Protein AF-A0A4Q3T2T2-F1 (afdb_monomer)

Mean predicted aligned error: 7.27 Å

Solvent-accessible surface area (backbone atoms only — not comparable to full-atom values): 3820 Å² total; per-residue (Å²): 112,71,68,57,54,53,51,52,48,54,52,49,51,52,49,46,52,52,50,49,53,51,48,54,53,38,59,75,66,69,53,64,68,67,60,52,51,53,51,51,50,51,48,54,50,50,53,51,50,48,54,51,50,51,52,51,50,52,56,58,58,63,64,71,73,80,120

Foldseek 3Di:
DLVVLVVLLVVLVVVLVVLVVVLVVCVVVVHDVVVNVVSVVVNVVSVVVNVVSVVVNVVVVVVVPPD

Nearest PDB structures (foldseek):
  8cwy-assembly1_F  TM=9.579E-01  e=8.176E-01  synthetic construct
  8cwy-assembly1_B  TM=9.586E-01  e=9.982E-01  synthetic construct
  8cwy-assembly1_H  TM=9.587E-01  e=1.140E+00  synthetic construct
  8cwy-assembly1_L  TM=9.588E-01  e=1.392E+00  synthetic construct
  8cwy-assembly1_R  TM=9.583E-01  e=1.392E+00  synthetic construct

Sequence (67 aa):
MKVVFTILFFADTIALVVLTYLLLHLIDAGKSGTTIIEITGGMLLSIFLMILFVYRYLKTSGSSGRK

pLDDT: mean 80.77, std 12.09, range [41.97, 91.31]

Radius of gyration: 16.07 Å; Cα contacts (8 Å, |Δi|>4): 26; chains: 1; bounding box: 35×15×47 Å

Secondary structure (DSSP, 8-state):
-HHHHHHHHHHHHHHHHHHHHHHHHHHHTT--HHHHHHHHHHHHHHHHHHHHHHHHHHHHHHGGG--

Structure (mmCIF, N/CA/C/O backbone):
data_AF-A0A4Q3T2T2-F1
#
_entry.id   AF-A0A4Q3T2T2-F1
#
loop_
_atom_site.group_PDB
_atom_site.id
_atom_site.type_symbol
_atom_site.label_atom_id
_atom_site.label_alt_id
_atom_site.label_comp_id
_atom_site.label_asym_id
_atom_site.label_entity_id
_atom_site.label_seq_id
_atom_site.pdbx_PDB_ins_code
_atom_site.Cartn_x
_atom_site.Cartn_y
_atom_site.Cartn_z
_atom_site.occupancy
_atom_site.B_iso_or_equiv
_atom_site.auth_seq_id
_atom_site.auth_comp_id
_atom_site.auth_asym_id
_atom_site.auth_atom_id
_atom_site.pdbx_PDB_model_num
ATOM 1 N N . MET A 1 1 ? -21.285 -0.206 10.620 1.00 61.19 1 MET A N 1
ATOM 2 C CA . MET A 1 1 ? -19.972 0.485 10.555 1.00 61.19 1 MET A CA 1
ATOM 3 C C . MET A 1 1 ? -18.791 -0.479 10.480 1.00 61.19 1 MET A C 1
ATOM 5 O O . MET A 1 1 ? -18.021 -0.350 9.545 1.00 61.19 1 MET A O 1
ATOM 9 N N . LYS A 1 2 ? -18.652 -1.464 11.385 1.00 66.00 2 LYS A N 1
ATOM 10 C CA . LYS A 1 2 ? -17.523 -2.425 11.376 1.00 66.00 2 LYS A CA 1
ATOM 11 C C . LYS A 1 2 ? -17.342 -3.169 10.041 1.00 66.00 2 LYS A C 1
ATOM 13 O O . LYS A 1 2 ? -16.247 -3.149 9.505 1.00 66.00 2 LYS A O 1
ATOM 18 N N . VAL A 1 3 ? -18.429 -3.692 9.465 1.00 76.75 3 VAL A N 1
ATOM 19 C CA . VAL A 1 3 ? -18.421 -4.407 8.169 1.00 76.75 3 VAL A CA 1
ATOM 20 C C . VAL A 1 3 ? -17.875 -3.549 7.022 1.00 76.75 3 VAL A C 1
ATOM 22 O O . VAL A 1 3 ? -17.117 -4.044 6.199 1.00 76.75 3 VAL A O 1
ATOM 25 N N . VAL A 1 4 ? -18.194 -2.250 6.995 1.00 79.75 4 VAL A N 1
ATOM 26 C CA . VAL A 1 4 ? -17.709 -1.328 5.953 1.00 79.75 4 VAL A CA 1
ATOM 27 C C . VAL A 1 4 ? -16.189 -1.170 6.036 1.00 79.75 4 VAL A C 1
ATOM 29 O O . VAL A 1 4 ? -15.519 -1.234 5.014 1.00 79.75 4 VAL A O 1
ATOM 32 N N . PHE A 1 5 ? -15.629 -1.044 7.245 1.00 76.69 5 PHE A N 1
ATOM 33 C CA . PHE A 1 5 ? -14.175 -0.992 7.438 1.00 76.69 5 PHE A CA 1
ATOM 34 C C . PHE A 1 5 ? -13.491 -2.309 7.074 1.00 76.69 5 PHE A C 1
ATOM 36 O O . PHE A 1 5 ? -12.407 -2.287 6.505 1.00 76.69 5 PHE A O 1
ATOM 43 N N . THR A 1 6 ? -14.122 -3.448 7.364 1.00 79.56 6 THR A N 1
ATOM 44 C CA . THR A 1 6 ? -13.594 -4.762 6.981 1.00 79.56 6 THR A CA 1
ATOM 45 C C . THR A 1 6 ? -13.552 -4.920 5.460 1.00 79.56 6 THR A C 1
ATOM 47 O O . THR A 1 6 ? -12.531 -5.330 4.923 1.00 79.56 6 THR A O 1
ATOM 50 N N . ILE A 1 7 ? -14.620 -4.536 4.753 1.00 86.31 7 ILE A N 1
ATOM 51 C CA . ILE A 1 7 ? -14.666 -4.576 3.282 1.00 86.31 7 ILE A CA 1
ATOM 52 C C . ILE A 1 7 ? -13.630 -3.618 2.679 1.00 86.31 7 ILE A C 1
ATOM 54 O O . ILE A 1 7 ? -12.902 -4.013 1.773 1.00 86.31 7 ILE A O 1
ATOM 58 N N . LEU A 1 8 ? -13.518 -2.391 3.204 1.00 83.75 8 LEU A N 1
ATOM 59 C CA . LEU A 1 8 ? -12.512 -1.417 2.761 1.00 83.75 8 LEU A CA 1
ATOM 60 C C . LEU A 1 8 ? -11.083 -1.928 2.977 1.00 83.75 8 LEU A C 1
ATOM 62 O O . LEU A 1 8 ? -10.245 -1.755 2.103 1.00 83.75 8 LEU A O 1
ATOM 66 N N . PHE A 1 9 ? -10.817 -2.601 4.099 1.00 83.19 9 PHE A N 1
ATOM 67 C CA . PHE A 1 9 ? -9.515 -3.202 4.386 1.00 83.19 9 PHE A CA 1
ATOM 68 C C . PHE A 1 9 ? -9.151 -4.303 3.381 1.00 83.19 9 PHE A C 1
ATOM 70 O O . PHE A 1 9 ? -8.044 -4.313 2.847 1.00 83.19 9 PHE A O 1
ATOM 77 N N . PHE A 1 10 ? -10.086 -5.209 3.076 1.00 86.31 10 PHE A N 1
ATOM 78 C CA . PHE A 1 10 ? -9.855 -6.243 2.065 1.00 86.31 10 PHE A CA 1
ATOM 79 C C . PHE A 1 10 ? -9.678 -5.652 0.663 1.00 86.31 10 PHE A C 1
ATOM 81 O O . PHE A 1 10 ? -8.791 -6.088 -0.066 1.00 86.31 10 PHE A O 1
ATOM 88 N N . ALA A 1 11 ? -10.473 -4.644 0.298 1.00 88.00 11 ALA A N 1
ATOM 89 C CA . ALA A 1 11 ? -10.339 -3.961 -0.986 1.00 88.00 11 ALA A CA 1
ATOM 90 C C . ALA A 1 11 ? -8.971 -3.270 -1.129 1.00 88.00 11 ALA A C 1
ATOM 92 O O . ALA A 1 11 ? -8.320 -3.421 -2.161 1.00 88.00 11 ALA A O 1
ATOM 93 N N . ASP A 1 12 ? -8.510 -2.577 -0.084 1.00 86.38 12 ASP A N 1
ATOM 94 C CA . ASP A 1 12 ? -7.195 -1.924 -0.048 1.00 86.38 12 ASP A CA 1
ATOM 95 C C . ASP A 1 12 ? -6.051 -2.950 -0.124 1.00 86.38 12 ASP A C 1
ATOM 97 O O . ASP A 1 12 ? -5.107 -2.786 -0.893 1.00 86.38 12 ASP A O 1
ATOM 101 N N . THR A 1 13 ? -6.197 -4.088 0.562 1.00 86.50 13 THR A N 1
ATOM 102 C CA . THR A 1 13 ? -5.227 -5.192 0.493 1.00 86.50 13 THR A CA 1
ATOM 103 C C . THR A 1 13 ? -5.118 -5.758 -0.928 1.00 86.50 13 THR A C 1
ATOM 105 O O . THR A 1 13 ? -4.015 -5.993 -1.419 1.00 86.50 13 THR A O 1
ATOM 108 N N . ILE A 1 14 ? -6.246 -5.952 -1.621 1.0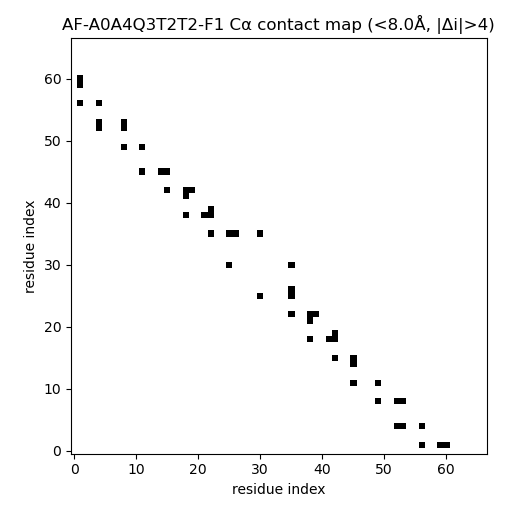0 90.50 14 ILE A N 1
ATOM 109 C CA . ILE A 1 14 ? -6.250 -6.408 -3.020 1.00 90.50 14 ILE A CA 1
ATOM 110 C C . ILE A 1 14 ? -5.586 -5.362 -3.923 1.00 90.50 14 ILE A C 1
ATOM 112 O O . ILE A 1 14 ? -4.774 -5.722 -4.775 1.00 90.50 14 ILE A O 1
ATOM 116 N N . ALA A 1 15 ? -5.880 -4.075 -3.719 1.00 87.94 15 ALA A N 1
ATOM 117 C CA . ALA A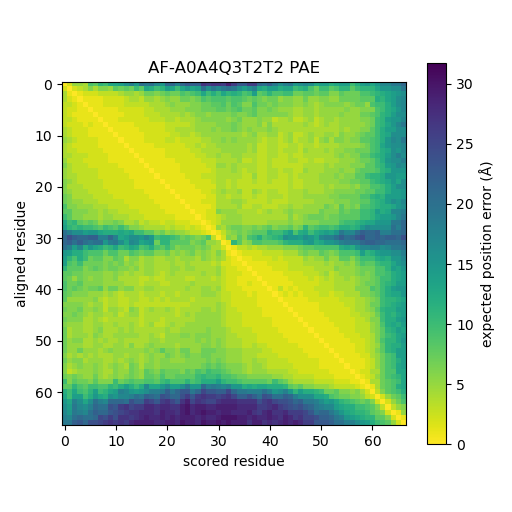 1 15 ? -5.249 -2.994 -4.471 1.00 87.94 15 ALA A CA 1
ATOM 118 C C . ALA A 1 15 ? -3.722 -2.981 -4.280 1.00 87.94 15 ALA A 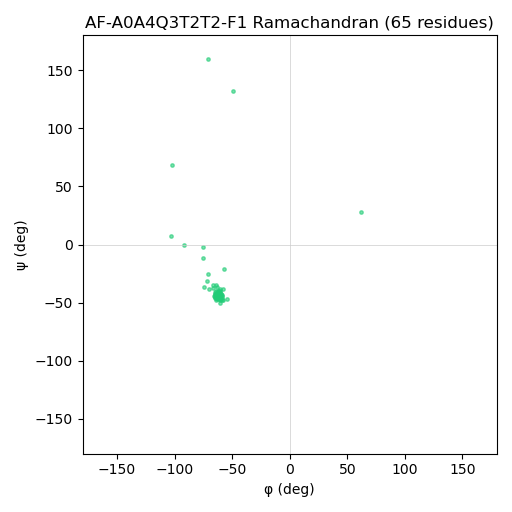C 1
ATOM 120 O O . ALA A 1 15 ? -2.989 -2.871 -5.261 1.00 87.94 15 ALA A O 1
ATOM 121 N N . LEU A 1 16 ? -3.234 -3.185 -3.052 1.00 89.69 16 LEU A N 1
ATOM 122 C CA . LEU A 1 16 ? -1.807 -3.315 -2.743 1.00 89.69 16 LEU A CA 1
ATOM 123 C C . LEU A 1 16 ? -1.156 -4.494 -3.468 1.00 89.69 16 LEU A C 1
ATOM 125 O O . LEU A 1 16 ? -0.076 -4.336 -4.038 1.00 89.69 16 LEU A O 1
ATOM 129 N N . VAL A 1 17 ? -1.809 -5.658 -3.499 1.00 90.75 17 VAL A N 1
ATOM 130 C CA . VAL A 1 17 ? -1.307 -6.829 -4.236 1.00 90.75 17 VAL A CA 1
ATOM 131 C C . VAL A 1 17 ? -1.199 -6.525 -5.732 1.00 90.75 17 VAL A C 1
ATOM 133 O O . VAL A 1 17 ? -0.165 -6.804 -6.339 1.00 90.75 17 VAL A O 1
ATOM 136 N N . VAL A 1 18 ? -2.221 -5.896 -6.322 1.00 90.31 18 VAL A N 1
ATOM 137 C CA . VAL A 1 18 ? -2.216 -5.513 -7.744 1.00 90.31 18 VAL A CA 1
ATOM 138 C C . VAL A 1 18 ? -1.124 -4.483 -8.040 1.00 90.31 18 VAL A C 1
ATOM 140 O O . VAL A 1 18 ? -0.369 -4.655 -8.995 1.00 90.31 18 VAL A O 1
ATOM 143 N N . LEU A 1 19 ? -0.986 -3.446 -7.211 1.00 88.00 19 LEU A N 1
ATOM 144 C CA . LEU A 1 19 ? 0.076 -2.444 -7.346 1.00 88.00 19 LEU A CA 1
ATOM 145 C C . LEU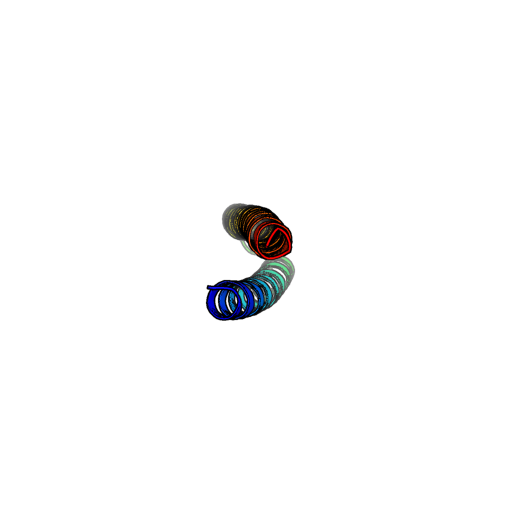 A 1 19 ? 1.466 -3.077 -7.223 1.00 88.00 19 LEU A C 1
ATOM 147 O O . LEU A 1 19 ? 2.370 -2.704 -7.963 1.00 88.00 19 LEU A O 1
ATOM 151 N N . THR A 1 20 ? 1.635 -4.062 -6.336 1.00 89.69 20 THR A N 1
ATOM 152 C CA . THR A 1 20 ? 2.901 -4.796 -6.156 1.00 89.69 20 THR A CA 1
ATOM 153 C C . THR A 1 20 ? 3.253 -5.616 -7.379 1.00 89.69 20 THR A C 1
ATOM 155 O O . THR A 1 20 ? 4.388 -5.568 -7.849 1.00 89.69 20 THR A O 1
ATOM 158 N N . TYR A 1 21 ? 2.271 -6.317 -7.937 1.00 90.25 21 TYR A N 1
ATOM 159 C CA . TYR A 1 21 ? 2.448 -7.044 -9.183 1.00 90.25 21 TYR A CA 1
ATOM 160 C C . TYR A 1 21 ? 2.824 -6.109 -10.342 1.00 90.25 21 TYR A C 1
ATOM 162 O O . TYR A 1 21 ? 3.775 -6.384 -11.070 1.00 90.25 21 TYR A O 1
ATOM 170 N N . LEU A 1 22 ? 2.126 -4.976 -10.48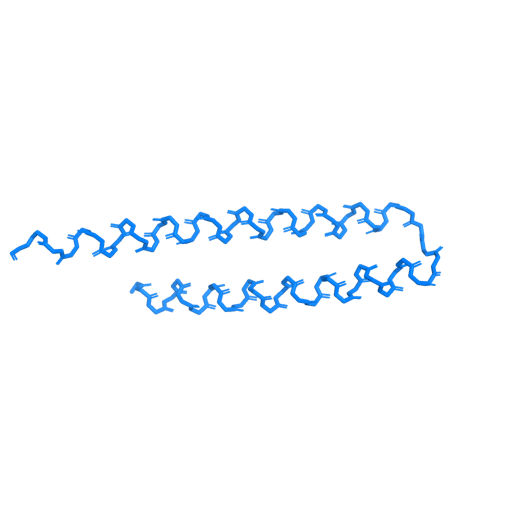4 1.00 86.81 22 LEU A N 1
ATOM 171 C CA . LEU A 1 22 ? 2.430 -3.983 -11.516 1.00 86.81 22 LEU A CA 1
ATOM 172 C C . LEU A 1 22 ? 3.826 -3.384 -11.340 1.00 86.81 22 LEU A C 1
ATOM 174 O O . LEU A 1 22 ? 4.530 -3.213 -12.331 1.00 86.81 22 LEU A O 1
ATOM 178 N N . LEU A 1 23 ? 4.239 -3.096 -10.104 1.00 87.62 23 LEU A N 1
ATOM 179 C CA . LEU A 1 23 ? 5.573 -2.584 -9.805 1.00 87.62 23 LEU A CA 1
ATOM 180 C C . LEU A 1 23 ? 6.656 -3.574 -10.247 1.00 87.62 23 LEU A C 1
ATOM 182 O O . LEU A 1 23 ? 7.565 -3.189 -10.977 1.00 87.62 23 LEU A O 1
ATOM 186 N N . LEU A 1 24 ? 6.528 -4.844 -9.850 1.00 88.00 24 LEU A N 1
ATOM 187 C CA . LEU A 1 24 ? 7.459 -5.909 -10.236 1.00 88.00 24 LEU A CA 1
ATOM 188 C C . LEU A 1 24 ? 7.517 -6.068 -11.757 1.00 88.00 24 LEU A C 1
ATOM 190 O O . LEU A 1 24 ? 8.597 -6.066 -12.337 1.00 88.00 24 LEU A O 1
ATOM 194 N N . HIS A 1 25 ? 6.356 -6.100 -12.412 1.00 87.88 25 HIS A N 1
ATOM 195 C CA . HIS A 1 25 ? 6.280 -6.208 -13.865 1.00 87.88 25 HIS A CA 1
ATOM 196 C C . HIS A 1 25 ? 6.916 -5.006 -14.581 1.00 87.88 25 HIS A C 1
ATOM 198 O O . HIS A 1 25 ? 7.550 -5.168 -15.622 1.00 87.88 25 HIS A O 1
ATOM 204 N N . LEU A 1 26 ? 6.777 -3.793 -14.036 1.00 86.62 26 LEU A N 1
ATOM 205 C CA . LEU A 1 26 ? 7.414 -2.599 -14.595 1.00 86.62 26 LEU A CA 1
ATOM 206 C C . LEU A 1 26 ? 8.932 -2.599 -14.425 1.00 86.62 26 LEU A C 1
ATOM 208 O O . LEU A 1 26 ? 9.635 -2.141 -15.329 1.00 86.62 26 LEU A O 1
ATOM 212 N N . ILE A 1 27 ? 9.415 -3.084 -13.282 1.00 84.44 27 ILE A N 1
ATOM 213 C CA . ILE A 1 27 ? 10.844 -3.229 -13.006 1.00 84.44 27 ILE A CA 1
ATOM 214 C C . ILE A 1 27 ? 11.450 -4.244 -13.982 1.00 84.44 27 ILE A C 1
ATOM 216 O O . ILE A 1 27 ? 12.440 -3.926 -14.638 1.00 84.44 27 ILE A O 1
ATOM 220 N N . ASP A 1 28 ? 10.809 -5.403 -14.159 1.00 85.25 28 ASP A N 1
ATOM 221 C CA . ASP A 1 28 ? 11.258 -6.440 -15.098 1.00 85.25 28 ASP A CA 1
ATOM 222 C C . ASP A 1 28 ? 11.218 -5.968 -16.560 1.00 85.25 28 ASP A C 1
ATOM 224 O O . ASP A 1 28 ? 12.089 -6.312 -17.357 1.00 85.25 28 ASP A O 1
ATOM 228 N N . ALA A 1 29 ? 10.239 -5.134 -16.923 1.00 86.00 29 ALA A N 1
ATOM 229 C CA . ALA A 1 29 ? 10.128 -4.553 -18.260 1.00 86.00 29 ALA A CA 1
ATOM 230 C C . ALA A 1 29 ? 11.135 -3.414 -18.534 1.00 86.00 29 ALA A C 1
ATOM 232 O O . ALA A 1 29 ? 11.121 -2.848 -19.629 1.00 86.00 29 ALA A O 1
ATOM 233 N N . GLY A 1 30 ? 11.972 -3.033 -17.559 1.00 82.06 30 GLY A N 1
ATOM 234 C CA . GLY A 1 30 ? 12.945 -1.944 -17.701 1.00 82.06 30 GLY A CA 1
ATOM 235 C C . GLY A 1 30 ? 12.300 -0.578 -17.964 1.00 82.06 30 GLY A C 1
ATOM 236 O O . GLY A 1 30 ? 12.883 0.271 -18.641 1.00 82.06 30 GLY A O 1
ATOM 237 N N . LYS A 1 31 ? 11.064 -0.369 -17.490 1.00 76.25 31 LYS A N 1
ATOM 238 C CA . LYS A 1 31 ? 10.291 0.851 -17.755 1.00 76.25 31 LYS A CA 1
ATOM 239 C C . LYS A 1 31 ? 10.853 2.072 -17.012 1.00 76.25 31 LYS A C 1
ATOM 241 O O . LYS A 1 31 ? 11.562 1.954 -16.018 1.00 76.25 31 LYS A O 1
ATOM 246 N N . 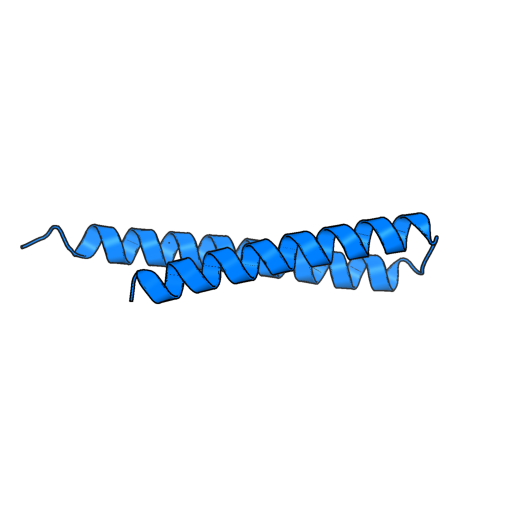SER A 1 32 ? 10.499 3.264 -17.503 1.00 74.56 32 SER A N 1
ATOM 247 C CA . SER A 1 32 ? 10.936 4.559 -16.957 1.00 74.56 32 SER A CA 1
ATOM 248 C C . SER A 1 32 ? 10.737 4.658 -15.439 1.00 74.56 32 SER A C 1
ATOM 250 O O . SER A 1 32 ? 9.642 4.408 -14.929 1.00 74.56 32 SER A O 1
ATOM 252 N N . GLY A 1 33 ? 11.776 5.112 -14.729 1.00 77.75 33 GLY A N 1
ATOM 253 C CA . GLY A 1 33 ? 11.766 5.288 -13.272 1.00 77.75 33 GLY A CA 1
ATOM 254 C C . GLY A 1 33 ? 10.661 6.217 -12.756 1.00 77.75 33 GLY A C 1
ATOM 255 O O . GLY A 1 33 ? 10.240 6.091 -11.611 1.00 77.75 33 GLY A O 1
ATOM 256 N N . THR A 1 34 ? 10.118 7.093 -13.606 1.00 82.81 34 THR A N 1
ATOM 257 C CA . THR A 1 34 ? 8.964 7.940 -13.270 1.00 82.81 34 THR A CA 1
ATOM 258 C C . THR A 1 34 ? 7.711 7.125 -12.945 1.00 82.81 34 THR A C 1
ATOM 260 O O . THR A 1 34 ? 7.058 7.393 -11.942 1.00 82.81 34 THR A O 1
ATOM 263 N N . THR A 1 35 ? 7.407 6.079 -13.719 1.00 81.94 35 THR A N 1
ATOM 264 C CA . THR A 1 35 ? 6.224 5.235 -13.474 1.00 81.94 35 THR A CA 1
ATOM 265 C C . THR A 1 35 ? 6.403 4.358 -12.231 1.00 81.94 35 THR A C 1
ATOM 267 O O . THR A 1 35 ? 5.447 4.091 -11.510 1.00 81.94 35 THR A O 1
ATOM 270 N N . ILE A 1 36 ? 7.642 3.958 -11.930 1.00 84.12 36 ILE A N 1
ATOM 271 C CA . ILE A 1 36 ? 7.988 3.246 -10.690 1.00 84.12 36 ILE A CA 1
ATOM 272 C C . ILE A 1 36 ? 7.717 4.144 -9.473 1.00 84.12 36 ILE A C 1
ATOM 274 O O . ILE A 1 36 ? 7.119 3.688 -8.498 1.00 84.12 36 ILE A O 1
ATOM 278 N N . ILE A 1 37 ? 8.100 5.424 -9.535 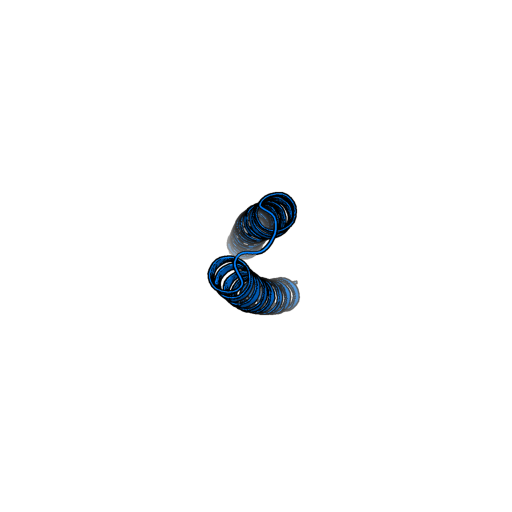1.00 87.31 37 ILE A 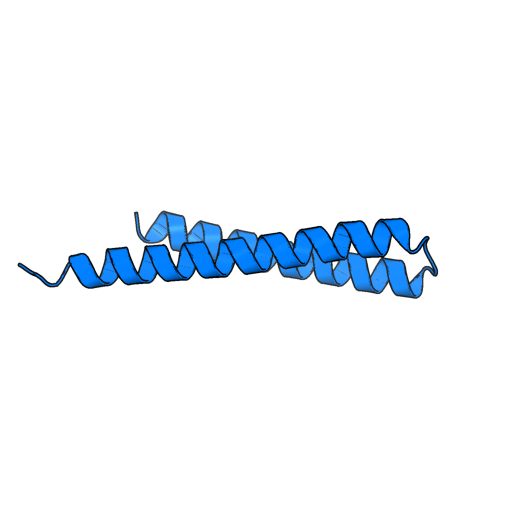N 1
ATOM 279 C CA . ILE A 1 37 ? 7.864 6.399 -8.458 1.00 87.31 37 ILE A CA 1
ATOM 280 C C . ILE A 1 37 ? 6.364 6.630 -8.237 1.00 87.31 37 ILE A C 1
ATOM 282 O O . ILE A 1 37 ? 5.922 6.638 -7.090 1.00 87.31 37 ILE A O 1
ATOM 286 N N . GLU A 1 38 ? 5.571 6.764 -9.303 1.00 86.69 38 GLU A N 1
ATOM 287 C CA . GLU A 1 38 ? 4.111 6.923 -9.202 1.00 86.69 38 GLU A CA 1
ATOM 288 C C . GLU A 1 38 ? 3.446 5.717 -8.523 1.00 86.69 38 GLU A C 1
ATOM 290 O O . GLU A 1 38 ? 2.666 5.887 -7.583 1.00 86.69 38 GLU A O 1
ATOM 295 N N . ILE A 1 39 ? 3.798 4.495 -8.940 1.00 87.06 39 ILE A N 1
ATOM 296 C CA . ILE A 1 39 ? 3.258 3.265 -8.340 1.00 87.06 39 ILE A CA 1
ATOM 297 C C . ILE A 1 39 ? 3.692 3.143 -6.876 1.00 87.06 39 ILE A C 1
ATOM 299 O O . ILE A 1 39 ? 2.868 2.844 -6.011 1.00 87.06 39 ILE A O 1
ATOM 303 N N . THR A 1 40 ? 4.959 3.435 -6.575 1.00 88.56 40 THR A N 1
ATOM 304 C CA . THR A 1 40 ? 5.486 3.422 -5.201 1.00 88.56 40 THR A CA 1
ATOM 305 C C . THR A 1 40 ? 4.764 4.447 -4.321 1.00 88.56 40 THR A C 1
ATOM 307 O O . THR A 1 40 ? 4.400 4.147 -3.185 1.00 88.56 40 THR A O 1
ATOM 310 N N . GLY A 1 41 ? 4.487 5.644 -4.846 1.00 89.44 41 GLY A N 1
ATOM 311 C CA . GLY A 1 41 ? 3.695 6.661 -4.154 1.00 89.44 41 GLY A CA 1
ATOM 312 C C . GLY A 1 41 ? 2.269 6.190 -3.856 1.00 89.44 41 GLY A C 1
ATOM 313 O O . GLY A 1 41 ? 1.783 6.363 -2.736 1.00 89.44 41 GLY A O 1
ATOM 314 N N . GLY A 1 42 ? 1.626 5.521 -4.819 1.00 87.44 42 GLY A N 1
ATOM 315 C CA . GLY A 1 42 ? 0.313 4.898 -4.638 1.00 87.44 42 GLY A CA 1
ATOM 316 C C . GLY A 1 42 ? 0.304 3.820 -3.549 1.00 87.44 42 GLY A C 1
ATOM 317 O O . GLY A 1 42 ? -0.605 3.790 -2.720 1.00 87.44 42 GLY A O 1
ATOM 318 N N . MET A 1 43 ? 1.347 2.988 -3.483 1.00 89.44 43 MET A N 1
ATOM 319 C CA . MET A 1 43 ? 1.498 1.987 -2.420 1.00 89.44 43 MET A CA 1
ATOM 320 C C . MET A 1 43 ? 1.601 2.616 -1.034 1.00 89.44 43 MET A C 1
ATOM 322 O O . MET A 1 43 ? 0.918 2.179 -0.109 1.00 89.44 43 MET A O 1
ATOM 326 N N . LEU A 1 44 ? 2.433 3.651 -0.882 1.00 91.31 44 LEU A N 1
ATOM 327 C CA . LEU A 1 44 ? 2.604 4.342 0.398 1.00 91.31 44 LEU A CA 1
ATOM 328 C C . LEU A 1 44 ? 1.290 4.968 0.876 1.00 91.31 44 LEU A C 1
ATOM 330 O O . LEU A 1 44 ? 0.961 4.882 2.061 1.00 91.31 44 LEU A O 1
ATOM 334 N N . LEU A 1 45 ? 0.516 5.548 -0.044 1.00 89.12 45 LEU A N 1
ATOM 335 C CA . LEU A 1 45 ? -0.802 6.094 0.265 1.00 89.12 45 LEU A CA 1
ATOM 336 C C . LEU A 1 45 ? -1.784 5.000 0.713 1.00 89.12 45 LEU A C 1
ATOM 338 O O . LEU A 1 45 ? -2.493 5.196 1.698 1.00 89.12 45 LEU A O 1
ATOM 342 N N . SER A 1 46 ? -1.794 3.848 0.037 1.00 87.88 46 SER A N 1
ATOM 343 C CA . SER A 1 46 ? -2.632 2.697 0.407 1.00 87.88 46 SER A CA 1
ATOM 344 C C . SER A 1 46 ? -2.287 2.197 1.815 1.00 87.88 46 SER A C 1
ATOM 346 O O . SER A 1 46 ? -3.159 2.095 2.673 1.00 87.88 46 SER A O 1
ATOM 348 N N . ILE A 1 47 ? -0.993 2.034 2.123 1.00 88.44 47 ILE A N 1
ATOM 349 C CA . ILE A 1 47 ? -0.523 1.648 3.466 1.00 88.44 47 ILE A CA 1
ATOM 350 C C . ILE A 1 47 ? -0.976 2.666 4.521 1.00 88.44 47 ILE A C 1
ATOM 352 O O . ILE A 1 47 ? -1.450 2.287 5.594 1.00 88.44 47 ILE A O 1
ATOM 356 N N . PHE A 1 48 ? -0.864 3.963 4.227 1.00 90.56 48 PHE A N 1
ATOM 357 C CA . PHE A 1 48 ? -1.309 5.013 5.139 1.00 90.56 48 PHE A CA 1
ATOM 358 C C . PHE A 1 48 ? -2.820 4.945 5.406 1.00 90.56 48 PHE A C 1
ATOM 360 O O . PHE A 1 48 ? -3.250 5.012 6.562 1.00 90.56 48 PHE A O 1
ATOM 367 N N . LEU A 1 49 ? -3.632 4.762 4.360 1.00 86.06 49 LEU A N 1
ATOM 368 C CA . LEU A 1 49 ? -5.080 4.592 4.487 1.00 86.06 49 LEU A CA 1
ATOM 369 C C . LEU A 1 49 ? -5.428 3.334 5.284 1.00 86.06 49 LEU A C 1
ATOM 371 O O . LEU A 1 49 ? -6.287 3.397 6.165 1.00 86.06 49 LEU A O 1
ATOM 375 N N . MET A 1 50 ? -4.720 2.227 5.055 1.00 85.50 50 MET A N 1
ATOM 376 C CA . MET A 1 50 ? -4.879 0.990 5.812 1.00 85.50 50 MET A CA 1
ATOM 377 C C . MET A 1 50 ? -4.648 1.216 7.312 1.00 85.50 50 MET A C 1
ATOM 379 O O . MET A 1 50 ? -5.490 0.838 8.129 1.00 85.50 50 MET A O 1
ATOM 383 N N . ILE A 1 51 ? -3.560 1.898 7.688 1.00 87.88 51 ILE A N 1
ATOM 384 C CA . ILE A 1 51 ? -3.265 2.248 9.089 1.00 87.88 51 ILE A CA 1
ATOM 385 C C . ILE A 1 51 ? -4.401 3.091 9.684 1.00 87.88 51 ILE A C 1
ATOM 387 O O . ILE A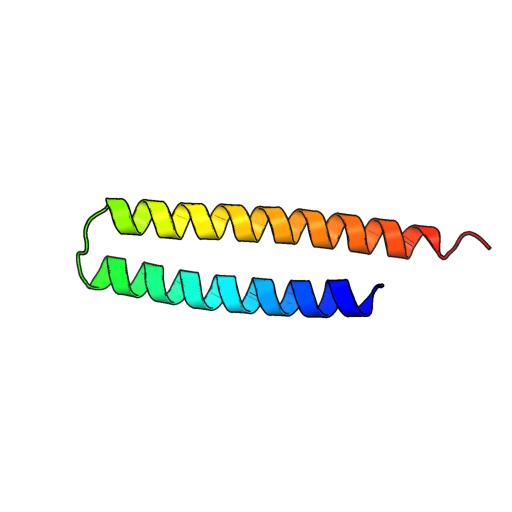 1 51 ? -4.860 2.829 10.799 1.00 87.88 51 ILE A O 1
ATOM 391 N N . LEU A 1 52 ? -4.894 4.080 8.936 1.00 86.81 52 LEU A N 1
ATOM 392 C CA . LEU A 1 52 ? -5.964 4.973 9.377 1.00 86.81 52 LEU A CA 1
ATOM 393 C C . LEU A 1 52 ? -7.285 4.211 9.576 1.00 86.81 52 LEU A C 1
ATOM 395 O O . LEU A 1 52 ? -7.964 4.399 10.592 1.00 86.81 52 LEU A O 1
ATOM 399 N N . PHE A 1 53 ? -7.628 3.303 8.658 1.00 83.25 53 PHE A N 1
ATOM 400 C CA . PHE A 1 53 ? -8.805 2.445 8.770 1.00 83.25 53 PHE A CA 1
ATOM 401 C C . PHE A 1 53 ? -8.707 1.486 9.952 1.00 83.25 53 PHE A C 1
ATOM 403 O O . PHE A 1 53 ? -9.669 1.387 10.715 1.00 83.25 53 PHE A O 1
ATOM 410 N N . VAL A 1 54 ? -7.555 0.845 10.165 1.00 83.88 54 VAL A N 1
ATOM 411 C CA . VAL A 1 54 ? -7.318 -0.028 11.325 1.00 83.88 54 VAL A CA 1
ATOM 412 C C . VAL A 1 54 ? -7.448 0.765 12.625 1.00 83.88 54 VAL A C 1
ATOM 414 O O . VAL A 1 54 ? -8.178 0.354 13.528 1.00 83.88 54 VAL A O 1
ATOM 417 N N . TYR A 1 55 ? -6.838 1.947 12.709 1.00 85.00 55 TYR A N 1
ATOM 418 C CA . TYR A 1 55 ? -6.950 2.818 13.878 1.00 85.00 55 TYR A CA 1
ATOM 419 C C . TYR A 1 55 ? -8.408 3.213 14.170 1.00 85.00 55 TYR A C 1
ATOM 421 O O . TYR A 1 55 ? -8.891 3.085 15.301 1.00 85.00 55 TYR A O 1
ATOM 429 N N . ARG A 1 56 ? -9.154 3.645 13.145 1.00 82.00 56 ARG A N 1
ATOM 430 C CA . ARG A 1 56 ? -10.587 3.977 13.254 1.00 82.00 56 ARG A CA 1
ATOM 431 C C . ARG A 1 56 ? -11.433 2.769 13.647 1.00 82.00 56 ARG A C 1
ATOM 433 O O . ARG A 1 56 ? -12.356 2.918 14.455 1.00 82.00 56 ARG A O 1
ATOM 440 N N . TYR A 1 57 ? -11.128 1.595 13.104 1.00 80.00 57 TYR A N 1
ATOM 441 C CA . TYR A 1 57 ? -11.814 0.345 13.408 1.00 80.00 57 TYR A CA 1
ATOM 442 C C . TYR A 1 57 ? -11.616 -0.069 14.870 1.00 80.00 57 TYR A C 1
ATOM 444 O O . TYR A 1 57 ? -12.595 -0.374 15.561 1.00 80.00 57 TYR A O 1
ATOM 452 N N . LEU A 1 58 ? -10.378 -0.008 15.370 1.00 79.75 58 LEU A N 1
ATOM 453 C CA . LEU A 1 58 ? -10.043 -0.300 16.766 1.00 79.75 58 LEU A CA 1
ATOM 454 C C . LEU A 1 58 ? -10.711 0.696 17.719 1.00 79.75 58 LEU A C 1
ATOM 456 O O . LEU A 1 58 ? -11.377 0.283 18.669 1.00 79.75 58 LEU A O 1
ATOM 460 N N . LYS A 1 59 ? -10.637 2.002 17.424 1.00 79.31 59 LYS A N 1
ATOM 461 C CA . LYS A 1 59 ? -11.290 3.052 18.226 1.00 79.31 59 LYS A CA 1
ATOM 462 C C . LYS A 1 59 ? -12.811 2.873 18.293 1.00 79.31 59 LYS A C 1
ATOM 464 O O . LYS A 1 59 ? -13.406 2.993 19.361 1.00 79.31 59 LYS A O 1
ATOM 469 N N . THR A 1 60 ? -13.441 2.545 17.165 1.00 70.62 60 THR A N 1
ATOM 470 C CA . THR A 1 60 ? -14.889 2.274 17.092 1.00 70.62 60 THR A CA 1
ATOM 471 C C . THR A 1 60 ? -15.265 1.000 17.854 1.00 70.62 60 THR A C 1
ATOM 473 O O . THR A 1 60 ? -16.327 0.935 18.468 1.00 70.62 60 THR A O 1
ATOM 476 N N . SER A 1 61 ? -14.398 -0.014 17.849 1.00 59.88 61 SER A N 1
ATOM 477 C CA . SER A 1 61 ? -14.636 -1.273 18.560 1.00 59.88 61 SER A CA 1
ATOM 478 C C . SER A 1 61 ? -14.461 -1.146 20.077 1.00 59.88 61 SER A C 1
ATOM 480 O O . SER A 1 61 ? -15.265 -1.720 20.806 1.00 59.88 61 SER A O 1
ATOM 482 N N . GLY A 1 62 ? -13.502 -0.345 20.552 1.00 55.91 62 GLY A N 1
ATOM 483 C CA . GLY A 1 62 ? -13.289 -0.083 21.983 1.00 55.91 62 GLY A CA 1
ATOM 484 C C . GLY A 1 62 ? -14.367 0.793 22.637 1.00 55.91 62 GLY A C 1
ATOM 485 O O . GLY A 1 62 ? -14.625 0.668 23.830 1.00 55.91 62 GLY A O 1
ATOM 486 N N . SER A 1 63 ? -15.063 1.636 21.868 1.00 50.81 63 SER A N 1
ATOM 487 C CA . SER A 1 63 ? -16.149 2.482 22.393 1.00 50.81 63 SER A CA 1
ATOM 488 C C . SER A 1 63 ? -17.454 1.722 22.670 1.00 50.81 63 SER A C 1
ATOM 490 O O . SER A 1 63 ? -18.353 2.279 23.295 1.00 50.81 63 SER A O 1
ATOM 492 N N . SER A 1 64 ? -17.584 0.474 22.210 1.00 48.84 64 SER A N 1
ATOM 493 C CA . SER A 1 64 ? -18.818 -0.312 22.350 1.00 48.84 64 SER A CA 1
ATOM 494 C C . SER A 1 64 ? -18.866 -1.176 23.620 1.00 48.84 64 SER A C 1
ATOM 496 O O . SER A 1 64 ? -19.860 -1.865 23.819 1.00 48.84 64 SER A O 1
ATOM 498 N N . GLY A 1 65 ? -17.817 -1.149 24.454 1.00 45.94 65 GLY A N 1
ATOM 499 C CA . GLY A 1 65 ? -17.728 -1.872 25.734 1.00 45.94 65 GLY A CA 1
ATOM 500 C C . GLY A 1 65 ? -17.928 -1.001 26.982 1.00 45.94 65 GLY A C 1
ATOM 501 O O . GLY A 1 65 ? -17.718 -1.473 28.091 1.00 45.94 65 GLY A O 1
ATOM 502 N N . ARG A 1 66 ? -18.307 0.275 26.821 1.00 45.62 66 ARG A N 1
ATOM 503 C CA . ARG A 1 66 ? -18.791 1.141 27.911 1.00 45.62 66 ARG A CA 1
ATOM 504 C C . ARG A 1 66 ? -20.313 1.254 27.831 1.00 45.62 66 ARG A C 1
ATOM 506 O O . ARG A 1 66 ? -20.831 2.307 27.467 1.00 45.62 66 ARG A O 1
ATOM 513 N N . LYS A 1 67 ? -21.018 0.165 28.107 1.00 41.97 67 LYS A N 1
ATOM 514 C CA . LYS A 1 67 ? -22.392 0.189 28.615 1.00 41.97 67 LYS A CA 1
ATOM 515 C C . LYS A 1 67 ? -22.562 -0.982 29.559 1.00 41.97 67 LYS A C 1
ATOM 517 O O . LYS A 1 67 ? -22.153 -2.089 29.152 1.00 41.97 67 LYS A O 1
#